Protein AF-A0A1A8WNG5-F1 (afdb_monomer_lite)

Foldseek 3Di:
DDPDDVVLVVLVVVVVVCVVVVVPVPPQDPCNPPDVVNVVLLVLLLVLLVCVVVLQVCLVPDLPCLVVSLVSLVVNLVSCVVCQCVDPVDPNDPSVPSHDNPPVSRSVVSNVSSPSVVVVVVVVVVVVVVVD

Organism: NCBI:txid864141

Structure (mmCIF, N/CA/C/O backbone):
data_AF-A0A1A8WNG5-F1
#
_entry.id   AF-A0A1A8WNG5-F1
#
loop_
_atom_site.group_PDB
_atom_site.id
_atom_site.type_symbol
_atom_site.label_atom_id
_atom_site.label_alt_id
_atom_site.label_comp_id
_atom_site.label_asym_id
_atom_site.label_entity_id
_atom_site.label_seq_id
_atom_site.pdbx_PDB_ins_code
_atom_site.Cartn_x
_atom_site.Cartn_y
_atom_site.Cartn_z
_atom_site.occupancy
_atom_site.B_iso_or_equiv
_atom_site.auth_seq_id
_atom_site.auth_comp_id
_atom_site.auth_asym_id
_atom_site.auth_atom_id
_atom_site.pdbx_PDB_model_num
ATOM 1 N N . MET A 1 1 ? 24.756 12.389 -16.693 1.00 39.97 1 MET A N 1
ATOM 2 C CA . MET A 1 1 ? 25.699 12.301 -15.559 1.00 39.97 1 MET A CA 1
ATOM 3 C C . MET A 1 1 ? 24.900 12.607 -14.300 1.00 39.97 1 MET A C 1
ATOM 5 O O . MET A 1 1 ? 24.597 13.766 -14.056 1.00 39.97 1 MET A O 1
ATOM 9 N N . TYR A 1 2 ? 24.412 11.573 -13.611 1.00 52.88 2 TYR A N 1
ATOM 10 C CA . TYR A 1 2 ? 23.602 11.733 -12.397 1.00 52.88 2 TYR A CA 1
ATOM 11 C C . TYR A 1 2 ? 24.510 12.120 -11.217 1.00 52.88 2 TYR A C 1
ATOM 13 O O . TYR A 1 2 ? 25.634 11.619 -11.161 1.00 52.88 2 TYR A O 1
ATOM 21 N N . PRO A 1 3 ? 24.071 12.984 -10.281 1.00 52.25 3 PRO A N 1
ATOM 22 C CA . PRO A 1 3 ? 24.829 13.242 -9.060 1.00 52.25 3 PRO A CA 1
ATOM 23 C C . PRO A 1 3 ? 25.009 11.925 -8.291 1.00 52.25 3 PRO A C 1
ATOM 25 O O . PRO A 1 3 ? 24.071 11.128 -8.192 1.00 52.25 3 PRO A O 1
ATOM 28 N N . GLU A 1 4 ? 26.226 11.664 -7.805 1.00 61.97 4 GLU A N 1
ATOM 29 C CA . GLU A 1 4 ? 26.590 10.411 -7.131 1.00 61.97 4 GLU A CA 1
ATOM 30 C C . GLU A 1 4 ? 25.880 10.287 -5.773 1.00 61.97 4 GLU A C 1
ATOM 32 O O . GLU A 1 4 ? 26.442 10.563 -4.716 1.00 61.97 4 GLU A O 1
ATOM 37 N N . SER A 1 5 ? 24.621 9.853 -5.791 1.00 72.25 5 SER A N 1
ATOM 38 C CA . SER A 1 5 ? 23.975 9.305 -4.604 1.00 72.25 5 SER A CA 1
ATOM 39 C C . SER A 1 5 ? 24.619 7.949 -4.290 1.00 72.25 5 SER A C 1
ATOM 41 O O . SER A 1 5 ? 24.894 7.154 -5.195 1.00 72.25 5 SER A O 1
ATOM 43 N N . LEU A 1 6 ? 24.850 7.666 -3.003 1.00 74.56 6 LEU A N 1
ATOM 44 C CA . LEU A 1 6 ? 25.340 6.361 -2.540 1.00 74.56 6 LEU A CA 1
ATOM 45 C C . LEU A 1 6 ? 24.471 5.216 -3.080 1.00 74.56 6 LEU A C 1
ATOM 47 O O . LEU A 1 6 ? 24.981 4.154 -3.424 1.00 74.56 6 LEU A O 1
ATOM 51 N N . ILE A 1 7 ? 23.168 5.458 -3.208 1.00 68.38 7 ILE A N 1
ATOM 52 C CA . ILE A 1 7 ? 22.235 4.482 -3.752 1.00 68.38 7 ILE A CA 1
ATOM 53 C C . ILE A 1 7 ? 22.519 4.189 -5.224 1.00 68.38 7 ILE A C 1
ATOM 55 O O . ILE A 1 7 ? 22.547 3.023 -5.591 1.00 68.38 7 ILE A O 1
ATOM 59 N N . ASN A 1 8 ? 22.807 5.194 -6.053 1.00 67.44 8 ASN A N 1
ATOM 60 C CA . ASN A 1 8 ? 23.120 4.960 -7.469 1.00 67.44 8 ASN A CA 1
ATOM 61 C C . ASN A 1 8 ? 24.356 4.060 -7.620 1.00 67.44 8 ASN A C 1
ATOM 63 O O . ASN A 1 8 ? 24.401 3.202 -8.498 1.00 67.44 8 ASN A O 1
ATOM 67 N N . ARG A 1 9 ? 25.342 4.223 -6.727 1.00 74.75 9 ARG A N 1
ATOM 68 C CA . ARG A 1 9 ? 26.513 3.339 -6.663 1.00 74.75 9 ARG A CA 1
ATOM 69 C C . ARG A 1 9 ? 26.141 1.920 -6.239 1.00 74.75 9 ARG A C 1
ATOM 71 O O . ARG A 1 9 ? 26.641 0.976 -6.839 1.00 74.75 9 ARG A O 1
ATOM 78 N N . LEU A 1 10 ? 25.275 1.763 -5.236 1.00 76.25 10 LEU A N 1
ATOM 79 C CA . LEU A 1 10 ? 24.812 0.446 -4.787 1.00 76.25 10 LEU A CA 1
ATOM 80 C C . LEU A 1 10 ? 24.024 -0.284 -5.884 1.00 76.25 10 LEU A C 1
ATOM 82 O O . LEU A 1 10 ? 24.309 -1.450 -6.138 1.00 76.25 10 LEU A O 1
ATOM 86 N N . THR A 1 11 ? 23.110 0.405 -6.574 1.00 71.31 11 THR A N 1
ATOM 87 C CA . THR A 1 11 ? 22.357 -0.152 -7.710 1.00 71.31 11 THR A CA 1
ATOM 88 C C . THR A 1 11 ? 23.298 -0.585 -8.831 1.00 71.31 11 THR A C 1
ATOM 90 O O . THR A 1 11 ? 23.218 -1.717 -9.291 1.00 71.31 11 THR A O 1
ATOM 93 N N . TYR A 1 12 ? 24.263 0.263 -9.205 1.00 74.50 12 TYR A N 1
ATOM 94 C CA . TYR A 1 12 ? 25.251 -0.073 -10.233 1.00 74.50 12 TYR A CA 1
ATOM 95 C C . TYR A 1 12 ? 26.079 -1.320 -9.884 1.00 74.50 12 TYR A C 1
ATOM 97 O O . TYR A 1 12 ? 26.290 -2.186 -10.730 1.00 74.50 12 TYR A O 1
ATOM 105 N N . VAL A 1 13 ? 26.556 -1.425 -8.638 1.00 80.50 13 VAL A N 1
ATOM 106 C CA . VAL A 1 13 ? 27.343 -2.585 -8.192 1.00 80.50 13 VAL A CA 1
ATOM 107 C C . VAL A 1 13 ? 26.492 -3.854 -8.177 1.00 80.50 13 VAL A C 1
ATOM 109 O O . VAL A 1 13 ? 26.980 -4.911 -8.570 1.00 80.50 13 VAL A O 1
ATOM 112 N N . TRP A 1 14 ? 25.231 -3.764 -7.751 1.00 76.38 14 TRP A N 1
ATOM 113 C CA . TRP A 1 14 ? 24.310 -4.899 -7.786 1.00 76.38 14 TRP A CA 1
ATOM 114 C C . TRP A 1 14 ? 24.087 -5.390 -9.222 1.00 76.38 14 TRP A C 1
ATOM 116 O O . TRP A 1 14 ? 24.252 -6.584 -9.487 1.00 76.38 14 TRP A O 1
ATOM 126 N N . ASP A 1 15 ? 23.813 -4.477 -10.157 1.00 71.50 15 ASP A N 1
ATOM 127 C CA . ASP A 1 15 ? 23.639 -4.803 -11.575 1.00 71.50 15 ASP A CA 1
ATOM 128 C C . ASP A 1 15 ? 24.881 -5.505 -12.147 1.00 71.50 15 ASP A C 1
ATOM 130 O O . ASP A 1 15 ? 24.774 -6.568 -12.763 1.00 71.50 15 ASP A O 1
ATOM 134 N N . ASP A 1 16 ? 26.074 -4.958 -11.893 1.00 77.81 16 ASP A N 1
ATOM 135 C CA . ASP A 1 16 ? 27.347 -5.523 -12.360 1.00 77.81 16 ASP A CA 1
ATOM 136 C C . ASP A 1 16 ? 27.586 -6.946 -11.818 1.00 77.81 16 ASP A C 1
ATOM 138 O O . ASP A 1 16 ? 28.011 -7.838 -12.560 1.00 77.81 16 ASP A O 1
ATOM 142 N N . VAL A 1 17 ? 27.260 -7.199 -10.545 1.00 81.38 17 VAL A N 1
ATOM 143 C CA . VAL A 1 17 ? 27.369 -8.532 -9.928 1.00 81.38 17 VAL A CA 1
ATOM 144 C C . VAL A 1 17 ? 26.376 -9.519 -10.546 1.00 81.38 17 VAL A C 1
ATOM 146 O O . VAL A 1 17 ? 26.776 -10.627 -10.910 1.00 81.38 17 VAL A O 1
ATOM 149 N N . ASN A 1 18 ? 25.107 -9.134 -10.716 1.00 73.12 18 ASN A N 1
ATOM 150 C CA . ASN A 1 18 ? 24.085 -10.006 -11.305 1.00 73.12 18 ASN A CA 1
ATOM 151 C C . ASN A 1 18 ? 24.438 -10.407 -12.745 1.00 73.12 18 ASN A C 1
ATOM 153 O O . ASN A 1 18 ? 24.326 -11.584 -13.100 1.00 73.12 18 ASN A O 1
ATOM 157 N N . VAL A 1 19 ? 24.913 -9.449 -13.553 1.00 75.25 19 VAL A N 1
ATOM 158 C CA . VAL A 1 19 ? 25.365 -9.692 -14.934 1.00 75.25 19 VAL A CA 1
ATOM 159 C C . VAL A 1 19 ? 26.532 -10.676 -14.953 1.00 75.25 19 VAL A C 1
ATOM 161 O O . VAL A 1 19 ? 26.504 -11.654 -15.704 1.00 75.25 19 VAL A O 1
ATOM 164 N N . LYS A 1 20 ? 27.549 -10.457 -14.110 1.00 82.81 20 LYS A N 1
ATOM 165 C CA . LYS A 1 20 ? 28.745 -11.315 -14.052 1.00 82.81 20 LYS A CA 1
ATOM 166 C C . LYS A 1 20 ? 28.437 -12.738 -13.609 1.00 82.81 20 LYS A C 1
ATOM 168 O O . LYS A 1 20 ? 29.02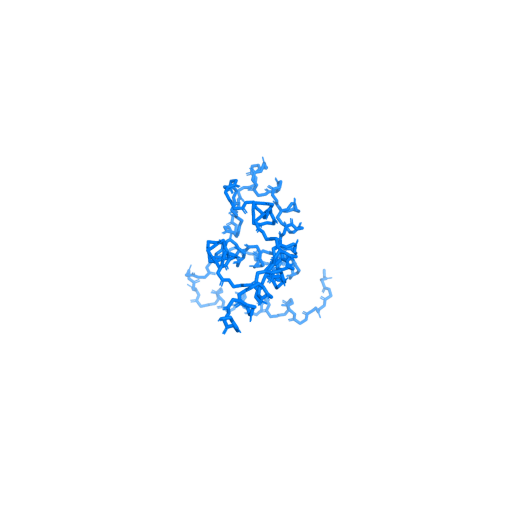3 -13.678 -14.140 1.00 82.81 20 LYS A O 1
ATOM 173 N N . LEU A 1 21 ? 27.533 -12.899 -12.648 1.00 79.69 21 LEU A N 1
ATOM 174 C CA . LEU A 1 21 ? 27.184 -14.207 -12.101 1.00 79.69 21 LEU A CA 1
ATOM 175 C C . LEU A 1 21 ? 26.184 -14.982 -12.973 1.00 79.69 21 LEU A C 1
ATOM 177 O O . LEU A 1 21 ? 25.852 -16.114 -12.633 1.00 79.69 21 LEU A O 1
ATOM 181 N N . GLN A 1 22 ? 25.713 -14.404 -14.089 1.00 71.31 22 GLN A N 1
ATOM 182 C CA . GLN A 1 22 ? 24.677 -14.984 -14.956 1.00 71.31 22 GLN A CA 1
ATOM 183 C C . GLN A 1 22 ? 23.446 -15.457 -14.167 1.00 71.31 22 GLN A C 1
ATOM 185 O O . GLN A 1 22 ? 22.783 -16.420 -14.562 1.00 71.31 22 GLN A O 1
ATOM 190 N N . LEU A 1 23 ? 23.149 -14.799 -13.041 1.00 66.25 23 LEU A N 1
ATOM 191 C CA . LEU A 1 23 ? 22.027 -15.147 -12.179 1.00 66.25 23 LEU A CA 1
ATOM 192 C C . LEU A 1 23 ? 20.744 -14.795 -12.922 1.00 66.25 23 LEU A C 1
ATOM 194 O O . LEU A 1 23 ? 20.270 -13.661 -12.891 1.00 66.25 23 LEU A O 1
ATOM 198 N N . LYS A 1 24 ? 20.200 -15.785 -13.635 1.00 58.38 24 LYS A N 1
ATOM 199 C CA . LYS A 1 24 ? 18.962 -15.627 -14.397 1.00 58.38 24 LYS A CA 1
ATOM 200 C C . LYS A 1 24 ? 17.737 -15.467 -13.498 1.00 58.38 24 LYS A C 1
ATOM 202 O O . LYS A 1 24 ? 16.733 -14.908 -13.924 1.00 58.38 24 LYS A O 1
ATOM 207 N N . ASP A 1 25 ? 17.861 -15.896 -12.249 1.00 55.94 25 ASP A N 1
ATOM 208 C CA . ASP A 1 25 ? 16.782 -15.888 -11.265 1.00 55.94 25 ASP A CA 1
ATOM 209 C C . ASP A 1 25 ? 16.491 -14.474 -10.727 1.00 55.94 25 ASP A C 1
ATOM 211 O O . ASP A 1 25 ? 15.405 -14.220 -10.215 1.00 55.94 25 ASP A O 1
ATOM 215 N N . CYS A 1 26 ? 17.424 -13.531 -10.926 1.00 57.78 26 CYS A N 1
ATOM 216 C CA . CYS A 1 26 ? 17.301 -12.116 -10.558 1.00 57.78 26 CYS A CA 1
ATOM 217 C C . CYS A 1 26 ? 17.300 -11.182 -11.786 1.00 57.78 26 CYS A C 1
ATOM 219 O O . CYS A 1 26 ? 17.682 -10.021 -11.672 1.00 57.78 26 CYS A O 1
ATOM 221 N N . LEU A 1 27 ? 16.896 -11.662 -12.971 1.00 50.38 27 LEU A N 1
ATOM 222 C CA . LEU A 1 27 ? 16.898 -10.901 -14.239 1.00 50.38 27 LEU A CA 1
ATOM 223 C C . LEU A 1 27 ? 15.860 -9.764 -14.329 1.00 50.38 27 LEU A C 1
ATOM 225 O O . LEU A 1 27 ? 15.549 -9.294 -15.426 1.00 50.38 27 LEU A O 1
ATOM 229 N N . TYR A 1 28 ? 15.273 -9.334 -13.217 1.00 51.88 28 TYR A N 1
ATOM 230 C CA . TYR A 1 28 ? 14.144 -8.420 -13.264 1.00 51.88 28 TYR A CA 1
ATOM 231 C C . TYR A 1 28 ? 14.593 -6.980 -13.526 1.00 51.88 28 TYR A C 1
ATOM 233 O O . TYR A 1 28 ? 15.285 -6.397 -12.703 1.00 51.88 28 TYR A O 1
ATOM 241 N N . PHE A 1 29 ? 14.178 -6.491 -14.702 1.00 52.16 29 PHE A N 1
ATOM 242 C CA . PHE A 1 29 ? 14.161 -5.123 -15.230 1.00 52.16 29 PHE A CA 1
ATOM 243 C C . PHE A 1 29 ? 15.386 -4.253 -14.942 1.00 52.16 29 PHE A C 1
ATOM 245 O O . PHE A 1 29 ? 15.669 -3.894 -13.812 1.00 52.16 29 PHE A O 1
ATOM 252 N N . TYR A 1 30 ? 16.069 -3.837 -16.012 1.00 50.31 30 TYR A N 1
ATOM 253 C CA . TYR A 1 30 ? 17.085 -2.783 -16.008 1.00 50.31 30 TYR A CA 1
ATOM 254 C C . TYR A 1 30 ? 16.620 -1.568 -15.172 1.00 50.31 30 TYR A C 1
ATOM 256 O O . TYR A 1 30 ? 15.897 -0.697 -15.654 1.00 50.31 30 TYR A O 1
ATOM 264 N N . HIS A 1 31 ? 17.021 -1.524 -13.899 1.00 53.53 31 HIS A N 1
ATOM 265 C CA . HIS A 1 31 ? 16.630 -0.508 -12.914 1.00 53.53 31 HIS A CA 1
ATOM 266 C C . HIS A 1 31 ? 17.557 0.714 -12.937 1.00 53.53 31 HIS A C 1
ATOM 268 O O . HIS A 1 31 ? 17.444 1.614 -12.108 1.00 53.53 31 HIS A O 1
ATOM 274 N N . ASN A 1 32 ? 18.433 0.784 -13.936 1.00 52.59 32 ASN A N 1
ATOM 275 C CA . ASN A 1 32 ? 19.375 1.866 -14.194 1.00 52.59 32 ASN A CA 1
ATOM 276 C C . ASN A 1 32 ? 18.659 3.217 -14.407 1.00 52.59 32 ASN A C 1
ATOM 278 O O . ASN A 1 32 ? 19.278 4.269 -14.252 1.00 52.59 32 ASN A O 1
ATOM 282 N N . GLU A 1 33 ? 17.370 3.192 -14.771 1.00 62.69 33 GLU A N 1
ATOM 283 C CA . GLU A 1 33 ? 16.556 4.376 -15.081 1.00 62.69 33 GLU A CA 1
ATOM 284 C C . GLU A 1 33 ? 15.485 4.699 -14.023 1.00 62.69 33 GLU A C 1
ATOM 286 O O . GLU A 1 33 ? 14.870 5.767 -14.079 1.00 62.69 33 GLU A O 1
ATOM 291 N N . ILE A 1 34 ? 15.251 3.819 -13.040 1.00 71.12 34 ILE A N 1
ATOM 292 C CA . ILE A 1 34 ? 14.236 4.052 -12.004 1.00 71.12 34 ILE A CA 1
ATOM 293 C C . ILE A 1 34 ? 14.897 4.702 -10.789 1.00 71.12 34 ILE A C 1
ATOM 295 O O . ILE A 1 34 ? 15.739 4.117 -10.113 1.00 71.12 34 ILE A O 1
ATOM 299 N N . LEU A 1 35 ? 14.486 5.935 -10.495 1.00 78.56 35 LEU A N 1
ATOM 300 C CA . LEU A 1 35 ? 14.953 6.672 -9.323 1.00 78.56 35 LEU A CA 1
ATOM 301 C C . LEU A 1 35 ? 14.599 5.924 -8.030 1.00 78.56 35 LEU A C 1
ATOM 303 O O . LEU A 1 35 ? 13.500 5.384 -7.903 1.00 78.56 35 LEU A O 1
ATOM 307 N N . LEU A 1 36 ? 15.490 5.971 -7.034 1.00 77.00 36 LEU A N 1
ATOM 308 C CA . LEU A 1 36 ? 15.280 5.336 -5.726 1.00 77.00 36 LEU A CA 1
ATOM 309 C C . LEU A 1 36 ? 13.929 5.681 -5.101 1.00 77.00 36 LEU A C 1
ATOM 311 O O . LEU A 1 36 ? 13.287 4.819 -4.513 1.00 77.00 36 LEU A O 1
ATOM 315 N N . ASP A 1 37 ? 13.506 6.938 -5.189 1.00 83.94 37 ASP A N 1
ATOM 316 C CA . ASP A 1 37 ? 12.245 7.338 -4.575 1.00 83.94 37 ASP A CA 1
ATOM 317 C C . ASP A 1 37 ? 11.058 6.639 -5.247 1.00 83.94 37 ASP A C 1
ATOM 319 O O . ASP A 1 37 ? 10.150 6.200 -4.550 1.00 83.94 37 ASP A O 1
ATOM 323 N N . LYS A 1 38 ? 11.121 6.381 -6.562 1.00 84.50 38 LYS A N 1
ATOM 324 C CA . LYS A 1 38 ? 10.128 5.541 -7.247 1.00 84.50 38 LYS A CA 1
ATOM 325 C C . LYS A 1 38 ? 10.197 4.087 -6.759 1.00 84.50 38 LYS A C 1
ATOM 327 O O . LYS A 1 38 ? 9.151 3.498 -6.521 1.00 84.50 38 LYS A O 1
ATOM 332 N N . LEU A 1 39 ? 11.389 3.532 -6.518 1.00 83.56 39 LEU A N 1
ATOM 333 C CA . LEU A 1 39 ? 11.530 2.183 -5.939 1.00 83.56 39 LEU A CA 1
ATOM 334 C C . LEU A 1 39 ? 10.938 2.077 -4.526 1.00 83.56 39 LEU A C 1
ATOM 336 O O . LEU A 1 39 ? 10.315 1.066 -4.204 1.00 83.56 39 LEU A O 1
ATOM 340 N N . LYS A 1 40 ? 11.106 3.106 -3.685 1.00 88.31 40 LYS A N 1
ATOM 341 C CA . LYS A 1 40 ? 10.482 3.149 -2.352 1.00 88.31 40 LYS A CA 1
ATOM 342 C C . LYS A 1 40 ? 8.963 3.138 -2.464 1.00 88.31 40 LYS A C 1
ATOM 344 O O . LYS A 1 40 ? 8.330 2.306 -1.831 1.00 88.31 40 LYS A O 1
ATOM 349 N N . GLU A 1 41 ? 8.400 3.986 -3.324 1.00 93.12 41 GLU A N 1
ATOM 350 C CA . GLU A 1 41 ? 6.951 4.031 -3.550 1.00 93.12 41 GLU A CA 1
ATOM 351 C C . GLU A 1 41 ? 6.406 2.689 -4.062 1.00 93.12 41 GLU A C 1
ATOM 353 O O . GLU A 1 41 ? 5.368 2.223 -3.595 1.00 93.12 41 GLU A O 1
ATOM 358 N N . MET A 1 42 ? 7.122 2.037 -4.986 1.00 89.69 42 MET A N 1
ATOM 359 C CA . MET A 1 42 ? 6.757 0.711 -5.493 1.00 89.69 42 MET A CA 1
ATOM 360 C C . MET A 1 42 ? 6.765 -0.345 -4.383 1.00 89.69 42 MET A C 1
ATOM 362 O O . MET A 1 42 ? 5.837 -1.149 -4.295 1.00 89.69 42 MET A O 1
ATOM 366 N N . LYS A 1 43 ? 7.795 -0.336 -3.526 1.00 91.12 43 LYS A N 1
ATOM 367 C CA . LYS A 1 43 ? 7.892 -1.237 -2.373 1.00 91.12 43 LYS A CA 1
ATOM 368 C C . LYS A 1 43 ? 6.759 -0.990 -1.380 1.00 91.12 43 LYS A C 1
ATOM 370 O O . LYS A 1 43 ? 6.140 -1.952 -0.938 1.00 91.12 43 LYS A O 1
ATOM 375 N N . ASP A 1 44 ? 6.489 0.265 -1.036 1.00 95.88 44 ASP A N 1
ATOM 376 C CA . ASP A 1 44 ? 5.443 0.610 -0.071 1.00 95.88 44 ASP A CA 1
ATOM 377 C C . ASP A 1 44 ? 4.072 0.119 -0.555 1.00 95.88 44 ASP A C 1
ATOM 379 O O . ASP A 1 44 ? 3.352 -0.532 0.203 1.00 95.88 44 ASP A O 1
ATOM 383 N N . LEU A 1 45 ? 3.769 0.310 -1.845 1.00 96.62 45 LEU A N 1
ATOM 384 C CA . LEU A 1 45 ? 2.556 -0.212 -2.474 1.00 96.62 45 LEU A CA 1
ATOM 385 C C . LEU A 1 45 ? 2.510 -1.743 -2.500 1.00 96.62 45 LEU A C 1
ATOM 387 O O . LEU A 1 45 ? 1.487 -2.324 -2.141 1.00 96.62 45 LEU A O 1
ATOM 391 N N . HIS A 1 46 ? 3.604 -2.409 -2.878 1.00 94.44 46 HIS A N 1
ATOM 392 C CA . HIS A 1 46 ? 3.683 -3.871 -2.837 1.00 94.44 46 HIS A CA 1
ATOM 393 C C . HIS A 1 46 ? 3.390 -4.406 -1.427 1.00 94.44 46 HIS A C 1
ATOM 395 O O . HIS A 1 46 ? 2.552 -5.295 -1.255 1.00 94.44 46 HIS A O 1
ATOM 401 N N . ASP A 1 47 ? 4.053 -3.843 -0.416 1.00 96.50 47 ASP A N 1
ATOM 402 C CA . ASP A 1 47 ? 3.885 -4.238 0.981 1.00 96.50 47 ASP A CA 1
ATOM 403 C C . ASP A 1 47 ? 2.449 -3.965 1.448 1.00 96.50 47 ASP A C 1
ATOM 405 O O . ASP A 1 47 ? 1.854 -4.795 2.137 1.00 96.50 47 ASP A O 1
ATOM 409 N N . TYR A 1 48 ? 1.851 -2.853 1.018 1.00 97.69 48 TYR A N 1
ATOM 410 C CA . TYR A 1 48 ? 0.453 -2.540 1.289 1.00 97.69 48 TYR A CA 1
ATOM 411 C C . TYR A 1 48 ? -0.493 -3.610 0.739 1.00 97.69 48 TYR A C 1
ATOM 413 O O . TYR A 1 48 ? -1.318 -4.135 1.488 1.00 97.69 48 TYR A O 1
ATOM 421 N N . PHE A 1 49 ? -0.348 -4.000 -0.531 1.00 96.81 49 PHE A N 1
ATOM 422 C CA . PHE A 1 49 ? -1.201 -5.030 -1.129 1.00 96.81 49 PHE A CA 1
ATOM 423 C C . PHE A 1 49 ? -1.028 -6.394 -0.453 1.00 96.81 49 PHE A C 1
ATOM 425 O O . PHE A 1 49 ? -2.005 -7.123 -0.290 1.00 96.81 49 PHE A O 1
ATOM 432 N N . LYS A 1 50 ? 0.193 -6.738 -0.019 1.00 95.94 50 LYS A N 1
ATOM 433 C CA . LYS A 1 50 ? 0.460 -7.971 0.742 1.00 95.94 50 LYS A CA 1
ATOM 434 C C . LYS A 1 50 ? -0.168 -7.961 2.131 1.00 95.94 50 LYS A C 1
ATOM 436 O O . LYS A 1 50 ? -0.611 -9.007 2.595 1.00 95.94 50 LYS A O 1
ATOM 441 N N . ASN A 1 51 ? -0.205 -6.802 2.778 1.00 95.81 51 ASN A N 1
ATOM 442 C CA . ASN A 1 51 ? -0.727 -6.655 4.133 1.00 95.81 51 ASN A CA 1
ATOM 443 C C . ASN A 1 51 ? -2.220 -6.310 4.180 1.00 95.81 51 ASN A C 1
ATOM 445 O O . ASN A 1 51 ? -2.784 -6.298 5.271 1.00 95.81 51 ASN A O 1
ATOM 449 N N . TYR A 1 52 ? -2.864 -6.044 3.039 1.00 96.19 52 TYR A N 1
ATOM 450 C CA . TYR A 1 52 ? -4.250 -5.576 2.983 1.00 96.19 52 TYR A CA 1
ATOM 451 C C . TYR A 1 52 ? -5.205 -6.465 3.786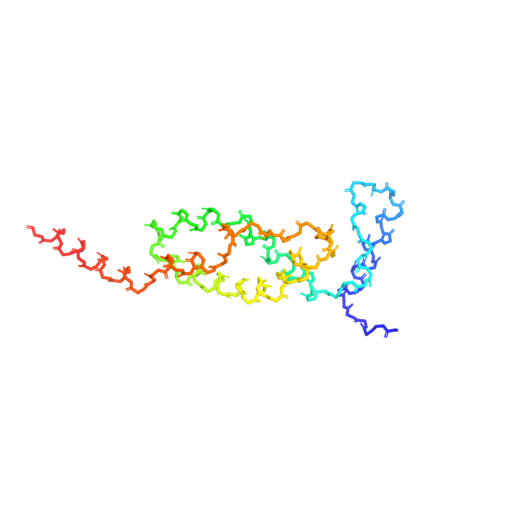 1.00 96.19 52 TYR A C 1
ATOM 453 O O . TYR A 1 52 ? -5.908 -5.966 4.660 1.00 96.19 52 TYR A O 1
ATOM 461 N N . ASP A 1 53 ? -5.203 -7.775 3.520 1.00 94.12 53 ASP A N 1
ATOM 462 C CA . ASP A 1 53 ? -6.135 -8.713 4.156 1.00 94.12 53 ASP A CA 1
ATOM 463 C C . ASP A 1 53 ? -5.857 -8.836 5.665 1.00 94.12 53 ASP A C 1
ATOM 465 O O . ASP A 1 53 ? -6.781 -8.954 6.467 1.00 94.12 53 ASP A O 1
ATOM 469 N N . THR A 1 54 ? -4.587 -8.755 6.076 1.00 93.31 54 THR A N 1
ATOM 470 C CA . THR A 1 54 ? -4.202 -8.716 7.495 1.00 93.31 54 THR A CA 1
ATOM 471 C C . THR A 1 54 ? -4.753 -7.468 8.173 1.00 93.31 54 THR A C 1
ATOM 473 O O . THR A 1 54 ? -5.351 -7.568 9.239 1.00 93.31 54 THR A O 1
ATOM 476 N N . ILE A 1 55 ? -4.592 -6.299 7.546 1.00 92.81 55 ILE A N 1
ATOM 477 C CA . ILE A 1 55 ? -5.107 -5.038 8.083 1.00 92.81 55 ILE A CA 1
ATOM 478 C C . ILE A 1 55 ? -6.631 -5.113 8.183 1.00 92.81 55 ILE A C 1
ATOM 480 O O . ILE A 1 55 ? -7.164 -4.808 9.242 1.00 92.81 55 ILE A O 1
ATOM 484 N N . ASP A 1 56 ? -7.322 -5.567 7.132 1.00 90.94 56 ASP A N 1
ATOM 485 C CA . ASP A 1 56 ? -8.788 -5.651 7.097 1.00 90.94 56 ASP A CA 1
ATOM 486 C C . ASP A 1 56 ? -9.358 -6.514 8.233 1.00 90.94 56 ASP A C 1
ATOM 488 O O . ASP A 1 56 ? -10.346 -6.138 8.864 1.00 90.94 56 ASP A O 1
ATOM 492 N N . ASN A 1 57 ? -8.702 -7.639 8.534 1.00 89.06 57 ASN A N 1
ATOM 493 C CA . ASN A 1 57 ? -9.085 -8.524 9.634 1.00 89.06 57 ASN A CA 1
ATOM 494 C C . ASN A 1 57 ? -8.743 -7.933 11.015 1.00 89.06 57 ASN A C 1
ATOM 496 O O . ASN A 1 57 ? -9.522 -8.062 11.963 1.00 89.06 57 ASN A O 1
ATOM 500 N N . ASP A 1 58 ? -7.595 -7.264 11.140 1.00 86.25 58 ASP A N 1
ATOM 501 C CA . ASP A 1 58 ? -7.139 -6.690 12.407 1.00 86.25 58 ASP A CA 1
ATOM 502 C C . ASP A 1 58 ? -7.927 -5.437 12.819 1.00 86.25 58 ASP A C 1
ATOM 504 O O . ASP A 1 58 ? -8.049 -5.177 14.019 1.00 86.25 58 ASP A O 1
ATOM 508 N N . VAL A 1 59 ? -8.460 -4.659 11.864 1.00 74.25 59 VAL A N 1
ATOM 509 C CA . VAL A 1 59 ? -9.184 -3.396 12.134 1.00 74.25 59 VAL A CA 1
ATOM 510 C C . VAL A 1 59 ? -10.339 -3.590 13.117 1.00 74.25 59 VAL A C 1
ATOM 512 O O . VAL A 1 59 ? -10.607 -2.692 13.911 1.00 74.25 59 VAL A O 1
ATOM 515 N N . ALA A 1 60 ? -11.006 -4.745 13.080 1.00 68.38 60 ALA A N 1
ATOM 516 C CA . ALA A 1 60 ? -12.114 -5.065 13.978 1.00 68.38 60 ALA A CA 1
ATOM 517 C C . ALA A 1 60 ? -11.662 -5.576 15.360 1.00 68.38 60 ALA A C 1
ATOM 519 O O . ALA A 1 60 ? -12.470 -5.631 16.279 1.00 68.38 60 ALA A O 1
ATOM 520 N N . SER A 1 61 ? -10.393 -5.971 15.505 1.00 73.62 61 SER A N 1
ATOM 521 C CA . SER A 1 61 ? -9.912 -6.745 16.660 1.00 73.62 61 SER A CA 1
ATOM 522 C C . SER A 1 61 ? -8.924 -5.987 17.553 1.00 73.62 61 SER A C 1
ATOM 524 O O . SER A 1 61 ? -8.727 -6.377 18.702 1.00 73.62 61 SER A O 1
ATOM 526 N N . TYR A 1 62 ? -8.275 -4.928 17.049 1.00 73.88 62 TYR A N 1
ATOM 527 C CA . TYR A 1 62 ? -7.182 -4.248 17.759 1.00 73.88 62 TYR A CA 1
ATOM 528 C C . TYR A 1 62 ? -7.303 -2.712 17.752 1.00 73.88 62 TYR A C 1
ATOM 530 O O . TYR A 1 62 ? -6.597 -2.045 16.985 1.00 73.88 62 TYR A O 1
ATOM 538 N N . PRO A 1 63 ? -8.124 -2.140 18.655 1.00 74.75 63 PRO A N 1
ATOM 539 C CA . PRO A 1 63 ? -8.243 -0.698 18.899 1.00 74.75 63 PRO A CA 1
ATOM 540 C C . PRO A 1 63 ? -6.917 0.068 18.924 1.00 74.75 63 PRO A C 1
ATOM 542 O O . PRO A 1 63 ? -6.744 1.053 18.206 1.00 74.75 63 PRO A O 1
ATOM 545 N N . ASP A 1 64 ? -5.943 -0.441 19.682 1.00 79.44 64 ASP A N 1
ATOM 546 C CA . ASP A 1 64 ? -4.655 0.219 19.924 1.00 79.44 64 ASP A CA 1
ATOM 547 C C . ASP A 1 64 ? -3.800 0.359 18.656 1.00 79.44 64 ASP A C 1
ATOM 549 O O . ASP A 1 64 ? -2.911 1.208 18.572 1.00 79.44 64 ASP A O 1
ATOM 553 N N . LYS A 1 65 ? -4.064 -0.471 17.639 1.00 83.31 65 LYS A N 1
ATOM 554 C CA . LYS A 1 65 ? -3.373 -0.419 16.346 1.00 83.31 65 LYS A CA 1
ATOM 555 C C . LYS A 1 65 ? -4.086 0.471 15.332 1.00 83.31 65 LYS A C 1
ATOM 557 O O . LYS A 1 65 ? -3.482 0.791 14.307 1.00 83.31 65 LYS A O 1
ATOM 562 N N . CYS A 1 66 ? -5.326 0.894 15.600 1.00 86.12 66 CYS A N 1
ATOM 563 C CA . CYS A 1 66 ? -6.157 1.588 14.618 1.00 86.12 66 CYS A CA 1
ATOM 564 C C . CYS A 1 66 ? -5.464 2.833 14.061 1.00 86.12 66 CYS A C 1
ATOM 566 O O . CYS A 1 66 ? -5.365 2.977 12.845 1.00 86.12 66 CYS A O 1
ATOM 568 N N . GLN A 1 67 ? -4.902 3.691 14.920 1.00 87.88 67 GLN A N 1
ATOM 569 C CA . GLN A 1 67 ? -4.247 4.922 14.466 1.00 87.88 67 GLN A CA 1
ATOM 570 C C . GLN A 1 67 ? -3.028 4.643 13.573 1.00 87.88 67 GLN A C 1
ATOM 572 O O . GLN A 1 67 ? -2.797 5.346 12.589 1.00 87.88 67 GLN A O 1
ATOM 577 N N . ASN A 1 68 ? -2.264 3.593 13.884 1.00 91.00 68 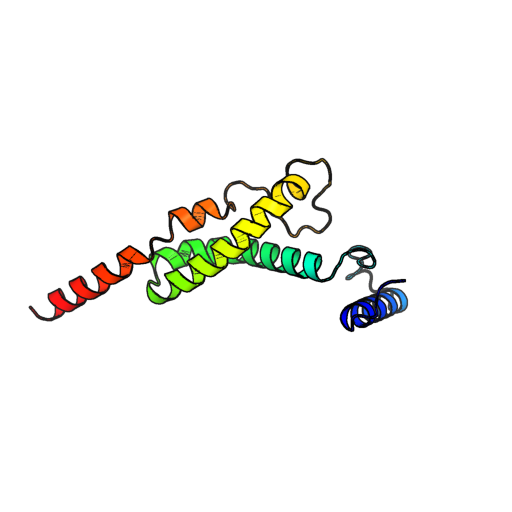ASN A N 1
ATOM 578 C CA . ASN A 1 68 ? -1.113 3.192 13.078 1.00 91.00 68 ASN A CA 1
ATOM 579 C C . ASN A 1 68 ? -1.556 2.677 11.705 1.00 91.00 68 ASN A C 1
ATOM 581 O O . ASN A 1 68 ? -0.977 3.075 10.694 1.00 91.00 68 ASN A O 1
ATOM 585 N N . TYR A 1 69 ? -2.611 1.858 11.651 1.00 93.38 69 TYR A N 1
ATOM 586 C CA . TYR A 1 69 ? -3.193 1.413 10.385 1.00 93.38 69 TYR A CA 1
ATOM 587 C C . TYR A 1 69 ? -3.791 2.569 9.591 1.00 93.38 69 TYR A C 1
ATOM 589 O O . TYR A 1 69 ? -3.537 2.663 8.395 1.00 93.38 69 TYR A O 1
ATOM 597 N N . PHE A 1 70 ? -4.497 3.497 10.236 1.00 92.25 70 PHE A N 1
ATOM 598 C CA . PHE A 1 70 ? -5.028 4.690 9.582 1.00 92.25 70 PHE A CA 1
ATOM 599 C C . PHE A 1 70 ? -3.919 5.507 8.921 1.00 92.25 70 PHE A C 1
ATOM 601 O O . PHE A 1 70 ? -4.009 5.825 7.734 1.00 92.25 70 PHE A O 1
ATOM 608 N N . ASN A 1 71 ? -2.833 5.780 9.648 1.00 93.69 71 ASN A N 1
ATOM 609 C CA . ASN A 1 71 ? -1.688 6.507 9.109 1.00 93.69 71 ASN A CA 1
ATOM 610 C C . ASN A 1 71 ? -1.040 5.742 7.943 1.00 93.69 71 ASN A C 1
ATOM 612 O O . ASN A 1 71 ? -0.819 6.322 6.881 1.00 93.69 71 ASN A O 1
ATOM 616 N N . TYR A 1 72 ? -0.786 4.441 8.110 1.00 96.06 72 TYR A N 1
ATOM 617 C CA . TYR A 1 72 ? -0.173 3.593 7.083 1.00 96.06 72 TYR A CA 1
ATOM 618 C C . TYR A 1 72 ? -1.010 3.521 5.798 1.00 96.06 72 TYR A C 1
ATOM 620 O O . TYR A 1 72 ? -0.491 3.741 4.701 1.00 96.06 72 TYR A O 1
ATOM 628 N N . VAL A 1 73 ? -2.314 3.259 5.918 1.00 96.50 73 VAL A N 1
ATOM 629 C CA . VAL A 1 73 ? -3.237 3.180 4.778 1.00 96.50 73 VAL A CA 1
ATOM 630 C C . VAL A 1 73 ? -3.398 4.552 4.119 1.00 96.50 73 VAL A C 1
ATOM 632 O O . VAL A 1 73 ? -3.438 4.629 2.895 1.00 96.50 73 VAL A O 1
ATOM 635 N N . THR A 1 74 ? -3.414 5.645 4.890 1.00 96.50 74 THR A N 1
ATOM 636 C CA . THR A 1 74 ? -3.491 7.012 4.343 1.00 96.50 74 THR A CA 1
ATOM 637 C C . THR A 1 74 ? -2.282 7.347 3.471 1.00 96.50 74 THR A C 1
ATOM 639 O O . THR A 1 74 ? -2.457 7.863 2.368 1.00 96.50 74 THR A O 1
ATOM 642 N N . GLN A 1 75 ? -1.062 7.022 3.917 1.00 97.06 75 GLN A N 1
ATOM 643 C CA . GLN A 1 75 ? 0.138 7.240 3.099 1.00 97.06 75 GLN A CA 1
ATOM 644 C C . GLN A 1 75 ? 0.087 6.415 1.806 1.00 97.06 75 GLN A C 1
ATOM 646 O O . GLN A 1 75 ? 0.322 6.944 0.720 1.00 97.06 75 GLN A O 1
ATOM 651 N N . ASN A 1 76 ? -0.318 5.146 1.897 1.00 97.88 76 ASN A N 1
ATOM 652 C CA . ASN A 1 76 ? -0.466 4.286 0.723 1.00 97.88 76 ASN A CA 1
ATOM 653 C C . ASN A 1 76 ? -1.609 4.716 -0.205 1.00 97.88 76 ASN A C 1
ATOM 655 O O . ASN A 1 76 ? -1.509 4.497 -1.405 1.00 97.88 76 ASN A O 1
ATOM 659 N N . ASN A 1 77 ? -2.654 5.383 0.296 1.00 97.69 77 ASN A N 1
ATOM 660 C CA . ASN A 1 77 ? -3.709 5.959 -0.539 1.00 97.69 77 ASN A CA 1
ATOM 661 C C . ASN A 1 77 ? -3.168 7.032 -1.488 1.00 97.69 77 ASN A C 1
ATOM 663 O O . ASN A 1 77 ? -3.511 7.046 -2.665 1.00 97.69 77 ASN A O 1
ATOM 667 N N . ILE A 1 78 ? -2.274 7.894 -0.998 1.00 96.81 78 ILE A N 1
ATOM 668 C CA . ILE A 1 78 ? -1.627 8.919 -1.827 1.00 96.81 78 ILE A CA 1
ATOM 669 C C . ILE A 1 78 ? -0.812 8.256 -2.948 1.00 96.81 78 ILE A C 1
ATOM 671 O O . ILE A 1 78 ? -0.898 8.665 -4.107 1.00 96.81 78 ILE A O 1
ATOM 675 N N . LEU A 1 79 ? -0.053 7.206 -2.615 1.00 96.81 79 LEU A N 1
ATOM 676 C CA . LEU A 1 79 ? 0.723 6.444 -3.596 1.00 96.81 79 LEU A CA 1
ATOM 677 C C . LEU A 1 79 ? -0.180 5.688 -4.579 1.00 96.81 79 LEU A C 1
ATOM 679 O O . LEU A 1 79 ? 0.092 5.679 -5.778 1.00 96.81 79 LEU A O 1
ATOM 683 N N . TYR A 1 80 ? -1.272 5.096 -4.098 1.00 96.06 80 TYR A N 1
ATOM 684 C CA . TYR A 1 80 ? -2.220 4.352 -4.919 1.00 96.06 80 TYR A CA 1
ATOM 685 C C . TYR A 1 80 ? -2.799 5.250 -6.010 1.00 96.06 80 TYR A C 1
ATOM 687 O O . TYR A 1 80 ? -2.697 4.914 -7.184 1.00 96.06 80 TYR A O 1
ATOM 695 N N . GLU A 1 81 ? -3.318 6.425 -5.647 1.00 94.38 81 GLU A N 1
ATOM 696 C CA . GLU A 1 81 ? -3.879 7.383 -6.607 1.00 94.38 81 GLU A CA 1
ATOM 697 C C . GLU A 1 81 ? -2.827 7.889 -7.607 1.00 94.38 81 GLU A C 1
ATOM 699 O O . GLU A 1 81 ? -3.111 8.031 -8.799 1.00 94.38 81 GLU A O 1
ATOM 704 N N . LYS A 1 82 ? -1.585 8.105 -7.148 1.00 93.19 82 LYS A N 1
ATOM 705 C CA . LYS A 1 82 ? -0.463 8.522 -8.004 1.00 93.19 82 LYS A CA 1
ATOM 706 C C . LYS A 1 82 ? -0.141 7.484 -9.086 1.00 93.19 82 LYS A C 1
ATOM 708 O O . LYS A 1 82 ? 0.091 7.864 -10.233 1.00 93.19 82 LYS A O 1
ATOM 713 N N . HIS A 1 83 ? -0.115 6.198 -8.730 1.00 91.00 83 HIS A N 1
ATOM 714 C CA . HIS A 1 83 ? 0.338 5.111 -9.612 1.00 91.00 83 HIS A CA 1
ATOM 715 C C . HIS A 1 83 ? -0.804 4.387 -10.347 1.00 91.00 83 HIS A C 1
ATOM 717 O O . HIS A 1 83 ? -0.571 3.792 -11.398 1.00 91.00 83 HIS A O 1
ATOM 723 N N . HIS A 1 84 ? -2.054 4.485 -9.878 1.00 90.62 84 HIS A N 1
ATOM 724 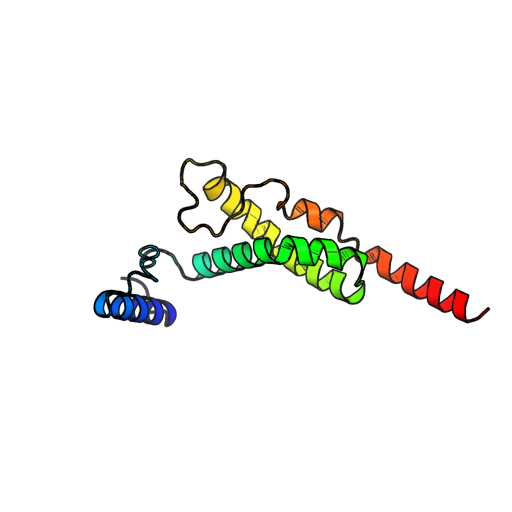C CA . HIS A 1 84 ? -3.207 3.766 -10.440 1.00 90.62 84 HIS A CA 1
ATOM 725 C C . HIS A 1 84 ? -3.408 4.028 -11.940 1.00 90.62 84 HIS A C 1
ATOM 727 O O . HIS A 1 84 ? -3.621 3.099 -12.717 1.00 90.62 84 HIS A O 1
ATOM 733 N N . ASN A 1 85 ? -3.314 5.284 -12.384 1.00 84.94 85 ASN A N 1
ATOM 734 C CA . ASN A 1 85 ? -3.522 5.611 -13.799 1.00 84.94 85 ASN A CA 1
ATOM 735 C C . ASN A 1 85 ? -2.421 5.041 -14.707 1.00 84.94 85 ASN A C 1
ATOM 737 O O . ASN A 1 85 ? -2.713 4.584 -15.816 1.00 84.94 85 ASN A O 1
ATOM 741 N N . GLU A 1 86 ? -1.167 5.054 -14.242 1.00 81.25 86 GLU A N 1
ATOM 742 C CA . GLU A 1 86 ? -0.032 4.483 -14.977 1.00 81.25 86 GLU A CA 1
ATOM 743 C C . GLU A 1 86 ? -0.145 2.956 -15.052 1.00 81.25 86 GLU A C 1
ATOM 745 O O . GLU A 1 86 ? 0.064 2.400 -16.127 1.00 81.25 86 GLU A O 1
ATOM 750 N N . CYS A 1 87 ? -0.524 2.303 -13.949 1.00 84.56 87 CYS A N 1
ATOM 751 C CA . CYS A 1 87 ? -0.504 0.844 -13.823 1.00 84.56 87 CYS A CA 1
ATOM 752 C C . CYS A 1 87 ? -1.785 0.127 -14.274 1.00 84.56 87 CYS A C 1
ATOM 754 O O . CYS A 1 87 ? -1.712 -1.043 -14.644 1.00 84.56 87 CYS A O 1
ATOM 756 N N . CYS A 1 88 ? -2.951 0.778 -14.204 1.00 84.94 88 CYS A N 1
ATOM 757 C CA . CYS A 1 88 ? -4.253 0.116 -14.377 1.00 84.94 88 CYS A CA 1
ATOM 758 C C . CYS A 1 88 ? -5.091 0.653 -15.539 1.00 84.94 88 CYS A C 1
ATOM 760 O O . CYS A 1 88 ? -5.973 -0.050 -16.027 1.00 84.94 88 CYS A O 1
ATOM 762 N N . VAL A 1 89 ? -4.854 1.898 -15.966 1.00 79.19 89 VAL A N 1
ATOM 763 C CA . VAL A 1 89 ? -5.651 2.562 -17.015 1.00 79.19 89 VAL A CA 1
ATOM 764 C C . VAL A 1 89 ? -4.880 2.648 -18.330 1.00 79.19 89 VAL A C 1
ATOM 766 O O . VAL A 1 89 ? -5.454 2.473 -19.404 1.00 79.19 89 VAL A O 1
ATOM 769 N N . SER A 1 90 ? -3.576 2.912 -18.263 1.00 69.69 90 SER A N 1
ATOM 770 C CA . SER A 1 90 ? -2.725 2.963 -19.450 1.00 69.69 90 SER A CA 1
ATOM 771 C C . SER A 1 90 ? -2.307 1.556 -19.901 1.00 69.69 90 SER A C 1
ATOM 773 O O . SER A 1 90 ? -2.101 0.683 -19.065 1.00 69.69 90 SER A O 1
ATOM 775 N N . PRO A 1 91 ? -2.066 1.325 -21.206 1.00 57.72 91 PRO A N 1
ATOM 776 C CA . PRO A 1 91 ? -1.562 0.047 -21.728 1.00 57.72 91 PRO A CA 1
ATOM 777 C C . PRO A 1 91 ? -0.123 -0.283 -21.287 1.00 57.72 91 PRO A C 1
ATOM 779 O O . PRO A 1 91 ? 0.446 -1.279 -21.735 1.00 57.72 91 PRO A O 1
ATOM 782 N N . LYS A 1 92 ? 0.483 0.545 -20.424 1.00 55.66 92 LYS A N 1
ATOM 783 C CA . LYS A 1 92 ? 1.723 0.207 -19.735 1.00 55.66 92 LYS A CA 1
ATOM 784 C C . LYS A 1 92 ? 1.401 -0.902 -18.743 1.00 55.66 92 LYS A C 1
ATOM 786 O O . LYS A 1 92 ? 0.907 -0.667 -17.649 1.00 55.66 92 LYS A O 1
ATOM 791 N N . ILE A 1 93 ? 1.659 -2.121 -19.198 1.00 57.66 93 ILE A N 1
ATOM 792 C CA . ILE A 1 93 ? 1.728 -3.334 -18.393 1.00 57.66 93 ILE A CA 1
ATOM 793 C C . ILE A 1 93 ? 2.438 -2.966 -17.085 1.00 57.66 93 ILE A C 1
ATOM 795 O O . ILE A 1 93 ? 3.505 -2.355 -17.139 1.00 57.66 93 ILE A O 1
ATOM 799 N N . ASN A 1 94 ? 1.839 -3.313 -15.943 1.00 62.53 94 ASN A N 1
ATOM 800 C CA . ASN A 1 94 ? 2.468 -3.332 -14.619 1.00 62.53 94 ASN A CA 1
ATOM 801 C C . ASN A 1 94 ? 3.637 -4.331 -14.644 1.00 62.53 94 ASN A C 1
ATOM 803 O O . ASN A 1 94 ? 3.572 -5.417 -14.077 1.00 62.53 94 ASN A O 1
ATOM 807 N N . LEU A 1 95 ? 4.665 -3.991 -15.421 1.00 60.66 95 LEU A N 1
ATOM 808 C CA . LEU A 1 95 ? 5.798 -4.830 -15.773 1.00 60.66 95 LEU A CA 1
ATOM 809 C C . LEU A 1 95 ? 6.551 -5.202 -14.518 1.00 60.66 95 LEU A C 1
ATOM 811 O O . LEU A 1 95 ? 7.085 -6.295 -14.455 1.00 60.66 95 LEU A O 1
ATOM 815 N N . GLU A 1 96 ? 6.535 -4.347 -13.503 1.00 69.44 96 GLU A N 1
ATOM 816 C CA . GLU A 1 96 ? 7.220 -4.584 -12.249 1.00 69.44 96 GLU A CA 1
ATOM 817 C C . GLU A 1 96 ? 6.367 -5.362 -11.223 1.00 69.44 96 GLU A C 1
ATOM 819 O O . GLU A 1 96 ? 6.867 -5.700 -10.155 1.00 69.44 96 GLU A O 1
ATOM 824 N N . ASN A 1 97 ? 5.105 -5.687 -11.547 1.00 77.06 97 ASN A N 1
ATOM 825 C CA . ASN A 1 97 ? 4.172 -6.488 -10.737 1.00 77.06 97 ASN A CA 1
ATOM 826 C C . ASN A 1 97 ? 4.009 -6.028 -9.270 1.00 77.06 97 ASN A C 1
ATOM 828 O O . ASN A 1 97 ? 3.653 -6.822 -8.398 1.00 77.06 97 ASN A O 1
ATOM 832 N N . TYR A 1 98 ? 4.243 -4.746 -8.984 1.00 86.06 98 TYR A N 1
ATOM 833 C CA . TYR A 1 98 ? 4.132 -4.187 -7.631 1.00 86.06 98 TYR A CA 1
ATOM 834 C C . TYR A 1 98 ? 2.723 -3.672 -7.321 1.00 86.06 98 TYR A C 1
ATOM 836 O O . TYR A 1 98 ? 2.338 -3.599 -6.157 1.00 86.06 98 TYR A O 1
ATOM 844 N N . PHE A 1 99 ? 1.955 -3.306 -8.354 1.00 91.19 99 PHE A N 1
ATOM 845 C CA . PHE A 1 99 ? 0.625 -2.721 -8.196 1.00 91.19 99 PHE A CA 1
ATOM 846 C C . PHE A 1 99 ? -0.498 -3.766 -8.287 1.00 91.19 99 PHE A C 1
ATOM 848 O O . PHE A 1 99 ? -0.397 -4.720 -9.056 1.00 91.19 99 PHE A O 1
ATOM 855 N N . ASN A 1 100 ? -1.605 -3.574 -7.565 1.00 91.75 100 ASN A N 1
ATOM 856 C CA . ASN A 1 100 ? -2.815 -4.374 -7.745 1.00 91.75 100 ASN A CA 1
ATOM 857 C C . ASN A 1 100 ? -4.005 -3.506 -8.182 1.00 91.75 100 ASN A C 1
ATOM 859 O O . ASN A 1 100 ? -4.454 -2.623 -7.454 1.00 91.75 100 ASN A O 1
ATOM 863 N N . CYS A 1 101 ? -4.514 -3.778 -9.385 1.00 91.12 101 CYS A N 1
ATOM 864 C CA . CYS A 1 101 ? -5.612 -3.031 -9.999 1.00 91.12 101 CYS A CA 1
ATOM 865 C C . CYS A 1 101 ? -7.008 -3.525 -9.594 1.00 91.12 101 CYS A C 1
ATOM 867 O O . CYS A 1 101 ? -8.003 -2.918 -9.987 1.00 91.12 101 CYS A O 1
ATOM 869 N N . ASP A 1 102 ? -7.108 -4.622 -8.838 1.00 92.31 102 ASP A N 1
ATOM 870 C CA . ASP A 1 102 ? -8.392 -5.088 -8.322 1.00 92.31 102 ASP A CA 1
ATOM 871 C C . ASP A 1 102 ? -8.974 -4.036 -7.366 1.00 92.31 102 ASP A C 1
ATOM 873 O O . ASP A 1 102 ? -8.344 -3.617 -6.390 1.00 92.31 102 ASP A O 1
ATOM 877 N N . ALA A 1 103 ? -10.207 -3.612 -7.650 1.00 92.25 103 ALA A N 1
ATOM 878 C CA . ALA A 1 103 ? -10.911 -2.597 -6.882 1.00 92.25 103 ALA A CA 1
ATOM 879 C C . ALA A 1 103 ? -11.098 -2.978 -5.404 1.00 92.25 103 ALA A C 1
ATOM 881 O O . ALA A 1 103 ? -11.298 -2.083 -4.577 1.00 92.25 103 ALA A O 1
ATOM 882 N N . LYS A 1 104 ? -11.007 -4.269 -5.048 1.00 94.31 104 LYS A N 1
ATOM 883 C CA . LYS A 1 104 ? -11.051 -4.706 -3.648 1.00 94.31 104 LYS A CA 1
ATOM 884 C C . LYS A 1 104 ? -9.887 -4.148 -2.829 1.00 94.31 104 LYS A C 1
ATOM 886 O O . LYS A 1 104 ? -10.080 -3.861 -1.656 1.00 94.31 104 LYS A O 1
ATOM 891 N N . TYR A 1 105 ? -8.729 -3.921 -3.451 1.00 95.88 105 TYR A N 1
ATOM 892 C CA . TYR A 1 105 ? -7.521 -3.427 -2.790 1.00 95.88 105 TYR A CA 1
ATOM 893 C C . TYR A 1 105 ? -7.403 -1.896 -2.784 1.00 95.88 105 TYR A C 1
ATOM 895 O O . TYR A 1 105 ? -6.328 -1.357 -2.529 1.00 95.88 105 TYR A O 1
ATOM 903 N N . LYS A 1 106 ? -8.487 -1.165 -3.074 1.00 96.38 106 LYS A N 1
ATOM 904 C CA . LYS A 1 106 ? -8.489 0.297 -2.963 1.00 96.38 106 LYS A CA 1
ATOM 905 C C . LYS A 1 106 ? -8.308 0.718 -1.499 1.00 96.38 106 LYS A C 1
ATOM 907 O O . LYS A 1 106 ? -9.108 0.297 -0.661 1.00 96.38 106 LYS A O 1
ATOM 912 N N . PRO A 1 107 ? -7.348 1.602 -1.173 1.00 96.81 107 PRO A N 1
ATOM 913 C CA . PRO A 1 107 ? -7.133 2.047 0.207 1.00 96.81 107 PRO A CA 1
ATOM 914 C C . PRO A 1 107 ? -8.344 2.728 0.840 1.00 96.81 107 PRO A C 1
ATOM 916 O O . PRO A 1 107 ? -8.568 2.574 2.040 1.00 96.81 107 PRO A O 1
ATOM 919 N N . SER A 1 108 ? -9.190 3.382 0.042 1.00 95.31 108 SER A N 1
ATOM 920 C CA . SER A 1 108 ? -10.466 3.941 0.503 1.00 95.31 108 SER A CA 1
ATOM 921 C C . SER A 1 108 ? -11.393 2.906 1.157 1.00 95.31 108 SER A C 1
ATOM 923 O O . SER A 1 108 ? -12.117 3.254 2.092 1.00 95.31 108 SER A O 1
ATOM 925 N N . ASN A 1 109 ? -11.333 1.634 0.745 1.00 94.75 109 ASN A N 1
ATOM 926 C CA . ASN A 1 109 ? -12.115 0.559 1.357 1.00 94.75 109 ASN A CA 1
ATOM 927 C C . ASN A 1 109 ? -11.696 0.339 2.820 1.00 94.75 109 ASN A C 1
ATOM 929 O O . ASN A 1 109 ? -12.557 0.290 3.697 1.00 94.75 109 ASN A O 1
ATOM 933 N N . LEU A 1 110 ? -10.388 0.277 3.103 1.00 93.69 110 LEU A N 1
ATOM 934 C CA . LEU A 1 110 ? -9.862 0.162 4.470 1.00 93.69 110 LEU A CA 1
ATOM 935 C C . LEU A 1 110 ? -10.095 1.438 5.281 1.00 93.69 110 LEU A C 1
ATOM 937 O O . LEU A 1 110 ? -10.535 1.361 6.426 1.00 93.69 110 LEU A O 1
ATOM 941 N N . LEU A 1 111 ? -9.861 2.615 4.690 1.00 93.12 111 LEU A N 1
ATOM 942 C CA . LEU A 1 111 ? -10.077 3.897 5.374 1.00 93.12 111 LEU A CA 1
ATOM 943 C C . LEU A 1 111 ? -11.530 4.065 5.834 1.00 93.12 111 LEU A C 1
ATOM 945 O O . LEU A 1 111 ? -11.768 4.588 6.915 1.00 93.12 111 LEU A O 1
ATOM 949 N N . SER A 1 112 ? -12.502 3.568 5.061 1.00 90.62 112 SER A N 1
ATOM 950 C CA . SER A 1 112 ? -13.918 3.610 5.452 1.00 90.62 112 SER A CA 1
ATOM 951 C C . SER A 1 112 ? -14.260 2.729 6.667 1.00 90.62 112 SER A C 1
ATOM 953 O O . SER A 1 112 ? -15.242 2.996 7.366 1.00 90.62 112 SER A O 1
ATOM 955 N N . LYS A 1 113 ? -13.448 1.694 6.927 1.00 88.12 113 LYS A N 1
ATOM 956 C CA . LYS A 1 113 ? -13.596 0.749 8.046 1.00 88.12 113 LYS A CA 1
ATOM 957 C C . LYS A 1 113 ? -12.818 1.185 9.292 1.00 88.12 113 LYS A C 1
ATOM 959 O O . LYS A 1 113 ? -13.245 0.897 10.406 1.00 88.12 113 LYS A O 1
ATOM 964 N N . LEU A 1 114 ? -11.704 1.897 9.117 1.00 86.44 114 LEU A N 1
ATOM 965 C CA . LEU A 1 114 ? -10.842 2.400 10.192 1.00 86.44 114 LEU A CA 1
ATOM 966 C C . LEU A 1 114 ? -11.496 3.578 10.940 1.00 86.44 114 LEU A C 1
ATOM 968 O O . LEU A 1 114 ? -11.160 4.739 10.723 1.00 86.44 114 LEU A O 1
ATOM 972 N N . ARG A 1 115 ? -12.439 3.281 11.843 1.00 76.56 115 ARG A N 1
ATOM 973 C CA . A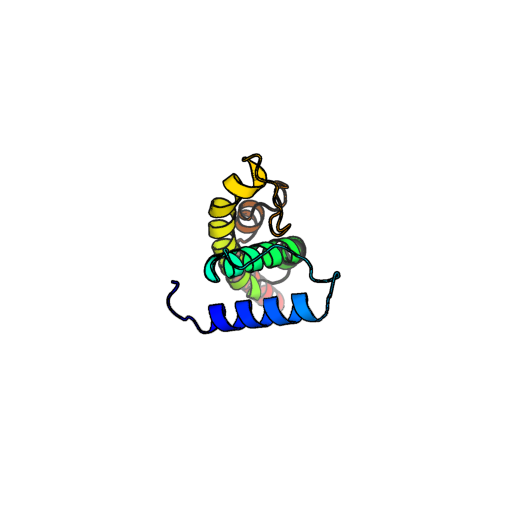RG A 1 115 ? -13.108 4.266 12.715 1.00 76.56 115 ARG A CA 1
ATOM 974 C C . ARG A 1 115 ? -12.398 4.393 14.063 1.00 76.56 115 ARG A C 1
ATOM 976 O O . ARG A 1 115 ? -12.914 3.954 15.085 1.00 76.56 115 ARG A O 1
ATOM 983 N N . CYS A 1 116 ? -11.211 4.993 14.070 1.00 75.38 116 CYS A N 1
ATOM 984 C CA . CYS A 1 116 ? -10.351 5.022 15.262 1.00 75.38 116 CYS A CA 1
ATOM 985 C C . CYS A 1 116 ? -10.913 5.818 16.452 1.00 75.38 116 CYS A C 1
ATOM 987 O O . CYS A 1 116 ? -10.499 5.587 17.583 1.00 75.38 116 CYS A O 1
ATOM 989 N N . GLU A 1 117 ? -11.885 6.701 16.220 1.00 67.50 117 GLU A N 1
ATOM 990 C CA . GLU A 1 117 ? -12.558 7.479 17.268 1.00 67.50 117 GLU A CA 1
ATOM 991 C C . GLU A 1 117 ? -13.548 6.638 18.100 1.00 67.50 117 GLU A C 1
ATOM 993 O O . GLU A 1 117 ? -13.765 6.933 19.272 1.00 67.50 117 GLU A O 1
ATOM 998 N N . ASN A 1 118 ? -14.100 5.554 17.538 1.00 57.66 118 ASN A N 1
ATOM 999 C CA . ASN A 1 118 ? -15.134 4.740 18.195 1.00 57.66 118 ASN A CA 1
ATOM 1000 C C . ASN A 1 118 ? -14.582 3.757 19.237 1.00 57.66 118 ASN A C 1
ATOM 1002 O O . ASN A 1 118 ? -15.331 3.247 20.063 1.00 57.66 118 ASN A O 1
ATOM 1006 N N . TYR A 1 119 ? -13.278 3.488 19.228 1.00 54.81 119 TYR A N 1
ATOM 1007 C CA . TYR A 1 119 ? -12.697 2.510 20.148 1.00 54.81 119 TYR A CA 1
ATOM 1008 C C . TYR A 1 119 ? -12.296 3.102 21.504 1.00 54.81 119 TYR A C 1
ATOM 1010 O O . TYR A 1 119 ? -11.981 2.362 22.434 1.00 54.81 119 TYR A O 1
ATOM 1018 N N . ILE A 1 120 ? -12.347 4.432 21.642 1.00 53.31 120 ILE A N 1
ATOM 1019 C CA . ILE A 1 120 ? -12.203 5.106 22.937 1.00 53.31 120 ILE A CA 1
ATOM 1020 C C . ILE A 1 120 ? -13.508 4.995 23.743 1.00 53.31 120 ILE A C 1
ATOM 1022 O O . ILE A 1 120 ? -13.455 5.099 24.956 1.00 53.31 120 ILE A O 1
ATOM 1026 N N . SER A 1 121 ? -14.680 4.756 23.136 1.00 52.12 121 SER A N 1
ATOM 1027 C CA . SER A 1 121 ? -15.933 4.616 23.902 1.00 52.12 121 SER A CA 1
ATOM 1028 C C . SER A 1 121 ? -16.170 3.198 24.429 1.00 52.12 121 SER A C 1
ATOM 1030 O O . SER A 1 121 ? -16.558 3.048 25.585 1.00 52.12 121 SER A O 1
ATOM 1032 N N . GLU A 1 122 ? -15.869 2.160 23.642 1.00 51.72 122 GLU A N 1
ATOM 1033 C CA . GLU A 1 122 ? -16.099 0.760 24.048 1.00 51.72 122 GLU A CA 1
ATOM 1034 C C . GLU A 1 122 ? -15.201 0.335 25.222 1.00 51.72 122 GLU A C 1
ATOM 1036 O O . GLU A 1 122 ? -15.664 -0.326 26.151 1.00 51.72 122 GLU A O 1
ATOM 1041 N N . SER A 1 123 ? -13.948 0.811 25.278 1.00 51.03 123 SER A N 1
ATOM 1042 C CA . SER A 1 123 ? -13.046 0.480 26.394 1.00 51.03 123 SER A CA 1
ATOM 1043 C C . SER A 1 123 ? -13.519 1.047 27.745 1.00 51.03 123 SER A C 1
ATOM 1045 O O . SER A 1 123 ? -13.133 0.539 28.801 1.00 51.03 123 SER A O 1
ATOM 1047 N N . TRP A 1 124 ? -14.326 2.114 27.734 1.00 47.94 124 TRP A N 1
ATOM 1048 C CA . TRP A 1 124 ? -14.849 2.759 28.943 1.00 47.94 124 TRP A CA 1
ATOM 1049 C C . TRP A 1 124 ? -16.196 2.180 29.384 1.00 47.94 124 TRP A C 1
ATOM 1051 O O . TRP A 1 124 ? -16.505 2.243 30.575 1.00 47.94 124 TRP A O 1
ATOM 1061 N N . GLU A 1 125 ? -16.981 1.602 28.471 1.00 51.84 125 GLU A N 1
ATOM 1062 C CA . GLU A 1 125 ? -18.229 0.901 28.804 1.00 51.84 125 GLU A CA 1
ATOM 1063 C C . GLU A 1 125 ? -17.957 -0.494 29.384 1.00 51.84 125 GLU A C 1
ATOM 1065 O O . GLU A 1 125 ? -18.497 -0.823 30.442 1.00 51.84 125 GLU A O 1
ATOM 1070 N N . ASP A 1 126 ? -17.024 -1.259 28.809 1.00 51.22 126 ASP A N 1
ATOM 1071 C CA . ASP A 1 126 ? -16.635 -2.573 29.349 1.00 51.22 126 ASP A CA 1
ATOM 1072 C C . ASP A 1 126 ? -15.987 -2.466 30.742 1.00 51.22 126 ASP A C 1
ATOM 1074 O O . ASP A 1 126 ? -16.222 -3.295 31.626 1.00 51.22 126 ASP A O 1
ATOM 1078 N N . SER A 1 127 ? -15.231 -1.389 30.984 1.00 54.28 127 SER A N 1
ATOM 1079 C CA . SER A 1 127 ? -14.639 -1.097 32.298 1.00 54.28 127 SER A CA 1
ATOM 1080 C C . SER A 1 127 ? -15.685 -0.769 33.374 1.00 54.28 127 SER A C 1
ATOM 1082 O O . SER A 1 127 ? -15.416 -0.951 34.560 1.00 54.28 127 SER A O 1
ATOM 1084 N N . GLN A 1 128 ? -16.873 -0.290 32.989 1.00 52.75 128 GLN A N 1
ATOM 1085 C CA . GLN A 1 128 ? -17.953 0.036 33.926 1.00 52.75 128 GLN A CA 1
ATOM 1086 C C . GLN A 1 128 ? -18.853 -1.164 34.242 1.00 52.75 128 GLN A C 1
ATOM 1088 O O . GLN A 1 128 ? -19.372 -1.247 35.353 1.00 52.75 128 GLN A O 1
ATOM 1093 N N . ILE A 1 129 ? -18.993 -2.121 33.321 1.00 54.59 129 ILE A N 1
ATOM 1094 C CA . ILE A 1 129 ? -19.777 -3.349 33.545 1.00 54.59 129 ILE A CA 1
ATOM 1095 C C . ILE A 1 129 ? -19.047 -4.313 34.495 1.00 54.59 129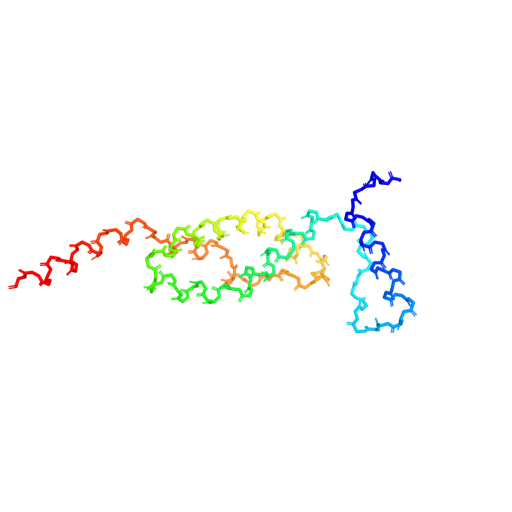 ILE A C 1
ATOM 1097 O O . ILE A 1 129 ? -19.689 -4.991 35.290 1.00 54.59 129 ILE A O 1
ATOM 1101 N N . ALA A 1 130 ? -17.710 -4.339 34.484 1.00 49.66 130 ALA A N 1
ATOM 1102 C CA . ALA A 1 130 ? -16.913 -5.190 35.375 1.00 49.66 130 ALA A CA 1
ATOM 1103 C C . ALA A 1 130 ? -16.896 -4.743 36.858 1.00 49.66 130 ALA A C 1
ATOM 1105 O O . ALA A 1 130 ? -16.314 -5.432 37.698 1.00 49.66 130 ALA A O 1
ATOM 1106 N N . LEU A 1 131 ? -17.495 -3.591 37.181 1.00 48.28 131 LEU A N 1
ATOM 1107 C CA . LEU A 1 131 ? -17.541 -3.002 38.527 1.00 48.28 131 LEU A CA 1
ATOM 1108 C C . LEU A 1 131 ? -18.943 -3.032 39.172 1.00 48.28 131 LEU A C 1
ATOM 1110 O O . LEU A 1 131 ? -19.097 -2.500 40.275 1.00 48.28 131 LEU A O 1
ATOM 1114 N N . ALA A 1 132 ? -19.940 -3.638 38.516 1.00 38.06 132 ALA A N 1
ATOM 1115 C CA . ALA A 1 132 ? -21.311 -3.808 39.015 1.00 38.06 132 ALA A CA 1
ATOM 1116 C C . ALA A 1 132 ? -21.588 -5.262 39.430 1.00 38.06 132 ALA A C 1
ATOM 1118 O O . ALA A 1 132 ? -22.289 -5.446 40.453 1.00 38.06 132 ALA A O 1
#

InterPro domains:
  IPR008780 Plasmodium vivax Vir [PF05795] (5-123)

Secondary structure (DSSP, 8-state):
-----HHHHHHHHHHHHHHHTT-GGG----GGGS-HHHHHHHHHHHHHHHHHHHHHHHTTT-GGGHHHHHHHHHHHHHHHHHHHIIIIISS---TT------GGG-HHHHHHH--TTTHHHHHHHHHHHTT-

Radius of gyration: 20.67 Å; chains: 1; bounding box: 50×29×61 Å

Sequence (132 aa):
MYPESLINRLTYVWDDVNVKLQLKDCLYFYHNEILLDKLKEMKDLHDYFKNYDTIDNDVASYPDKCQNYFNYVTQNNILYEKHHNECCVSPKINLENYFNCDAKYKPSNLLSKLRCENYISESWEDSQIALA

pLDDT: mean 77.41, std 16.57, range [38.06, 97.88]